Protein AF-A0A3L8BBV9-F1 (afdb_monomer_lite)

Structure (mmCIF, N/CA/C/O backbone):
data_AF-A0A3L8BBV9-F1
#
_entry.id   AF-A0A3L8BBV9-F1
#
loop_
_atom_site.group_PDB
_atom_site.id
_atom_site.type_symbol
_atom_site.label_atom_id
_atom_site.label_alt_id
_atom_site.label_comp_id
_atom_site.label_asym_id
_atom_site.label_entity_id
_atom_site.label_seq_id
_atom_site.pdbx_PDB_ins_code
_atom_site.Cartn_x
_atom_site.Cartn_y
_atom_site.Cartn_z
_atom_site.occupancy
_atom_site.B_iso_or_equiv
_atom_site.auth_seq_id
_atom_site.auth_comp_id
_atom_site.auth_asym_id
_atom_site.auth_atom_id
_atom_site.pdbx_PDB_model_num
ATOM 1 N N . MET A 1 1 ? -39.057 -10.799 50.127 1.00 59.72 1 MET A N 1
ATOM 2 C CA . MET A 1 1 ? -37.628 -10.643 49.755 1.00 59.72 1 MET A CA 1
ATOM 3 C C . MET A 1 1 ? -37.295 -11.182 48.365 1.00 59.72 1 MET A C 1
ATOM 5 O O . MET A 1 1 ? -36.686 -10.436 47.622 1.00 59.72 1 MET A O 1
ATOM 9 N N . LYS A 1 2 ? -37.744 -12.383 47.956 1.00 60.16 2 LYS A N 1
ATOM 10 C CA . LYS A 1 2 ? -37.444 -12.963 46.621 1.00 60.16 2 LYS A CA 1
ATOM 11 C C . LYS A 1 2 ? -37.860 -12.083 45.422 1.00 60.16 2 LYS A C 1
ATOM 13 O O . LYS A 1 2 ? -37.120 -11.978 44.455 1.00 60.16 2 LYS A O 1
ATOM 18 N N . LEU A 1 3 ? -39.000 -11.388 45.528 1.00 67.31 3 LEU A N 1
ATOM 19 C CA . LEU A 1 3 ? -39.498 -10.475 44.486 1.00 67.31 3 LEU A CA 1
ATOM 20 C C . LEU A 1 3 ? -38.602 -9.234 44.295 1.00 67.31 3 LEU A C 1
ATOM 22 O O . LEU A 1 3 ? -38.389 -8.782 43.177 1.00 67.31 3 LEU A O 1
ATOM 26 N N . ILE A 1 4 ? -38.029 -8.724 45.390 1.00 75.69 4 ILE A N 1
ATOM 27 C CA . ILE A 1 4 ? -37.130 -7.559 45.385 1.00 75.69 4 ILE A CA 1
ATOM 28 C C . ILE A 1 4 ? -35.785 -7.949 44.762 1.00 75.69 4 ILE A C 1
ATOM 30 O O . ILE A 1 4 ? -35.231 -7.197 43.969 1.00 75.69 4 ILE A O 1
ATOM 34 N N . THR A 1 5 ? -35.294 -9.159 45.046 1.00 70.25 5 THR A N 1
ATOM 35 C CA . THR A 1 5 ? -34.046 -9.679 44.469 1.00 70.25 5 THR A CA 1
ATOM 36 C C . THR A 1 5 ? -34.129 -9.822 42.946 1.00 70.25 5 THR A C 1
ATOM 38 O O . THR A 1 5 ? -33.168 -9.508 42.253 1.00 70.25 5 THR A O 1
ATOM 41 N N . HIS A 1 6 ? -35.278 -10.244 42.406 1.00 70.88 6 HIS A N 1
ATOM 42 C CA . HIS A 1 6 ? -35.478 -10.343 40.955 1.00 70.88 6 HIS A CA 1
ATOM 43 C C . HIS A 1 6 ? -35.642 -8.975 40.286 1.00 70.88 6 HIS A C 1
ATOM 45 O O . HIS A 1 6 ? -35.138 -8.780 39.185 1.00 70.88 6 HIS A O 1
ATOM 51 N N . MET A 1 7 ? -36.268 -8.010 40.964 1.00 72.06 7 MET A N 1
ATOM 52 C CA . MET A 1 7 ? -36.397 -6.644 40.452 1.00 72.06 7 MET A CA 1
ATOM 53 C C . MET A 1 7 ? -35.038 -5.929 40.379 1.00 72.06 7 MET A C 1
ATOM 55 O O . MET A 1 7 ? -34.753 -5.256 39.394 1.00 72.06 7 MET A O 1
ATOM 59 N N . VAL A 1 8 ? -34.163 -6.146 41.368 1.00 77.31 8 VAL A N 1
ATOM 60 C CA . VAL A 1 8 ? -32.783 -5.624 41.368 1.00 77.31 8 VAL A CA 1
ATOM 61 C C . VAL A 1 8 ? -31.929 -6.283 40.277 1.00 77.31 8 VAL A C 1
ATOM 63 O O . VAL A 1 8 ? -31.160 -5.592 39.615 1.00 77.31 8 VAL A O 1
ATOM 66 N N . LEU A 1 9 ? -32.101 -7.588 40.034 1.00 71.75 9 LEU A N 1
ATOM 67 C CA . LEU A 1 9 ? -31.406 -8.310 38.958 1.00 71.75 9 LEU A CA 1
ATOM 68 C C . LEU A 1 9 ? -31.855 -7.852 37.557 1.00 71.75 9 LEU A C 1
ATOM 70 O O . LEU A 1 9 ? -31.049 -7.769 36.635 1.00 71.75 9 LEU A O 1
ATOM 74 N N . LEU A 1 10 ? -33.142 -7.537 37.390 1.00 71.81 10 LEU A N 1
ATOM 75 C CA . LEU A 1 10 ? -33.669 -7.009 36.132 1.00 71.81 10 LEU A CA 1
ATOM 76 C C . LEU A 1 10 ? -33.160 -5.581 35.883 1.00 71.81 10 LEU A C 1
ATOM 78 O O . LEU A 1 10 ? -32.783 -5.236 34.768 1.00 71.81 10 LEU A O 1
ATOM 82 N N . MET A 1 11 ? -33.088 -4.764 36.934 1.00 69.62 11 MET A N 1
ATOM 83 C CA . MET A 1 11 ? -32.618 -3.384 36.839 1.00 69.62 11 MET A CA 1
ATOM 84 C C . MET A 1 11 ? -31.105 -3.292 36.569 1.00 69.62 11 MET A C 1
ATOM 86 O O . MET A 1 11 ? -30.675 -2.407 35.831 1.00 69.62 11 MET A O 1
ATOM 90 N N . SER A 1 12 ? -30.297 -4.228 37.083 1.00 67.19 12 SER A N 1
ATOM 91 C CA . SER A 1 12 ? -28.867 -4.305 36.751 1.00 67.19 12 SER A CA 1
ATOM 92 C C . SER A 1 12 ? -28.617 -4.780 35.315 1.00 67.19 12 SER A C 1
ATOM 94 O O . SER A 1 12 ? -27.688 -4.297 34.673 1.00 67.19 12 SER A O 1
ATOM 96 N N . ALA A 1 13 ? -29.472 -5.654 34.771 1.00 64.00 13 ALA A N 1
ATOM 97 C CA . ALA A 1 13 ? -29.392 -6.077 33.373 1.00 64.00 13 ALA A CA 1
ATOM 98 C C . ALA A 1 13 ? -29.696 -4.932 32.387 1.00 64.00 13 ALA A C 1
ATOM 100 O O . ALA A 1 13 ? -29.046 -4.841 31.346 1.00 64.00 13 ALA A O 1
ATOM 101 N N . LEU A 1 14 ? -30.621 -4.021 32.724 1.00 63.56 14 LEU A N 1
ATOM 102 C CA . LEU A 1 14 ? -30.897 -2.839 31.894 1.00 63.56 14 LEU A CA 1
ATOM 103 C C . LEU A 1 14 ? -29.740 -1.824 31.886 1.00 63.56 14 LEU A C 1
ATOM 105 O O . LEU A 1 14 ? -29.509 -1.191 30.860 1.00 63.56 14 LEU A O 1
ATOM 109 N N . PHE A 1 15 ? -28.980 -1.702 32.979 1.00 58.41 15 PHE A N 1
ATOM 110 C CA . PHE A 1 15 ? -27.832 -0.786 33.054 1.00 58.41 15 PHE A CA 1
ATOM 111 C C . PHE A 1 15 ? -26.639 -1.222 32.188 1.00 58.41 15 PHE A C 1
ATOM 113 O O . PHE A 1 15 ? -25.877 -0.377 31.723 1.00 58.41 15 PHE A O 1
ATOM 120 N N . ILE A 1 16 ? -26.480 -2.527 31.938 1.00 58.44 16 ILE A N 1
ATOM 121 C CA . ILE A 1 16 ? -25.412 -3.054 31.071 1.00 58.44 16 ILE A CA 1
ATOM 122 C C . ILE A 1 16 ? -25.699 -2.727 29.595 1.00 58.44 16 ILE A C 1
ATOM 124 O O . ILE A 1 16 ? -24.769 -2.463 28.836 1.00 58.44 16 ILE A O 1
ATOM 128 N N . VAL A 1 17 ? -26.976 -2.678 29.192 1.00 53.38 17 VAL A N 1
ATOM 129 C CA . VAL A 1 17 ? -27.384 -2.382 27.804 1.00 53.38 17 VAL A CA 1
ATOM 130 C C . VAL A 1 17 ? -27.163 -0.909 27.437 1.00 53.38 17 VAL A C 1
ATOM 132 O O . VAL A 1 17 ? -26.860 -0.613 26.286 1.00 53.38 17 VAL A O 1
ATOM 135 N N . THR A 1 18 ? -27.249 0.017 28.396 1.00 55.34 18 THR A N 1
ATOM 136 C CA . THR A 1 18 ? -27.026 1.456 28.150 1.00 55.34 18 THR A CA 1
ATOM 137 C C . THR A 1 18 ? -25.560 1.886 28.253 1.00 55.34 18 THR A C 1
ATOM 139 O O . THR A 1 18 ? -25.250 3.038 27.977 1.00 55.34 18 THR A O 1
ATOM 142 N N . ALA A 1 19 ? -24.654 0.993 28.665 1.00 46.31 19 ALA A N 1
ATOM 143 C CA . ALA A 1 19 ? -23.240 1.307 28.890 1.00 46.31 19 ALA A CA 1
ATOM 144 C C . ALA A 1 19 ? -22.334 1.042 27.671 1.00 46.31 19 ALA A C 1
ATOM 146 O O . ALA A 1 19 ? -21.116 1.197 27.771 1.00 46.31 19 ALA A O 1
ATOM 147 N N . GLN A 1 20 ? -22.893 0.641 26.524 1.00 49.66 20 GLN A N 1
ATOM 148 C CA . GLN A 1 20 ? -22.132 0.532 25.282 1.00 49.66 20 GLN A CA 1
ATOM 149 C C . GLN A 1 20 ? -22.360 1.745 24.376 1.00 49.66 20 GLN A C 1
ATOM 151 O O . GLN A 1 20 ? -23.473 2.008 23.933 1.00 49.66 20 GLN A O 1
ATOM 156 N N . ALA A 1 21 ? -21.236 2.388 24.056 1.00 49.38 21 ALA A N 1
ATOM 157 C CA . ALA A 1 21 ? -21.012 3.305 22.944 1.00 49.38 21 ALA A CA 1
ATOM 158 C C . ALA A 1 21 ? -21.534 4.742 23.099 1.00 49.38 21 ALA A C 1
ATOM 160 O O . ALA A 1 21 ? -22.334 5.228 22.307 1.00 49.38 21 ALA A O 1
ATOM 161 N N . GLU A 1 22 ? -20.927 5.474 24.030 1.00 46.19 22 GLU A N 1
ATOM 162 C CA . GLU A 1 22 ? -20.643 6.893 23.807 1.00 46.19 22 GLU A CA 1
ATOM 163 C C . GLU A 1 22 ? -19.156 7.014 23.427 1.00 46.19 22 GLU A C 1
ATOM 165 O O . GLU A 1 22 ? -18.299 7.395 24.222 1.00 46.19 22 GLU A O 1
ATOM 170 N N . GLU A 1 23 ? -18.820 6.577 22.207 1.00 49.62 23 GLU A N 1
ATOM 171 C CA . GLU A 1 23 ? -17.522 6.889 21.605 1.00 49.62 23 GLU A CA 1
ATOM 172 C C . GLU A 1 23 ? -17.599 8.348 21.162 1.00 49.62 23 GLU A C 1
ATOM 174 O O . GLU A 1 23 ? -18.195 8.691 20.138 1.00 49.62 23 GLU A O 1
ATOM 179 N N . THR A 1 24 ? -17.076 9.229 22.011 1.00 43.06 24 THR A N 1
ATOM 180 C CA . THR A 1 24 ? -16.967 10.659 21.755 1.00 43.06 24 THR A CA 1
ATOM 181 C C . THR A 1 24 ? -16.101 10.869 20.518 1.00 43.06 24 THR A C 1
ATOM 183 O O . THR A 1 24 ? -14.874 10.916 20.567 1.00 43.06 24 THR A O 1
ATOM 186 N N . ALA A 1 25 ? -16.766 10.97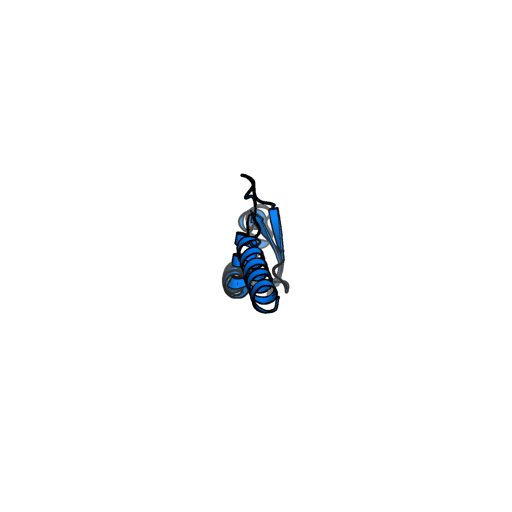2 19.369 1.00 48.69 25 ALA A N 1
ATOM 187 C CA . ALA A 1 25 ? -16.152 11.322 18.105 1.00 48.69 25 ALA A CA 1
ATOM 188 C C . ALA A 1 25 ? -15.581 12.743 18.213 1.00 48.69 25 ALA A C 1
ATOM 190 O O . ALA A 1 25 ? -16.273 13.740 18.004 1.00 48.69 25 ALA A O 1
ATOM 191 N N . SER A 1 26 ? -14.300 12.829 18.568 1.00 51.00 26 SER A N 1
ATOM 192 C CA . SER A 1 26 ? -13.515 14.048 18.418 1.00 51.00 26 SER A CA 1
ATOM 193 C C . SER A 1 26 ? -13.571 14.494 16.945 1.00 51.00 26 SER A C 1
ATOM 195 O O . SER A 1 26 ? -13.472 13.639 16.057 1.00 51.00 26 SER A O 1
ATOM 197 N N . PRO A 1 27 ? -13.685 15.804 16.639 1.00 50.00 27 PRO A N 1
ATOM 198 C CA . PRO A 1 27 ? -13.789 16.317 15.264 1.00 50.00 27 PRO A CA 1
ATOM 199 C C . PRO A 1 27 ? -12.592 15.981 14.354 1.00 50.00 27 PRO A C 1
ATOM 201 O O . PRO A 1 27 ? -12.624 16.246 13.154 1.00 50.00 27 PRO A O 1
ATOM 204 N N . GLY A 1 28 ? -11.537 15.380 14.904 1.00 56.91 28 GLY A N 1
ATOM 205 C CA . GLY A 1 28 ? -10.504 14.680 14.158 1.00 56.91 28 GLY A CA 1
ATOM 206 C C . GLY A 1 28 ? -10.258 13.324 14.800 1.00 56.91 28 GLY A C 1
ATOM 207 O O . GLY A 1 28 ? -9.349 13.209 15.612 1.00 56.91 28 GLY A O 1
ATOM 208 N N . GLY A 1 29 ? -11.084 12.326 14.475 1.00 67.81 29 GLY A N 1
ATOM 209 C CA . GLY A 1 29 ? -10.910 10.962 14.981 1.00 67.81 29 GLY A CA 1
ATOM 210 C C . GLY A 1 29 ? -9.476 10.460 14.792 1.00 67.81 29 GLY A C 1
ATOM 211 O O . GLY A 1 29 ? -8.822 10.809 13.802 1.00 67.81 29 GLY A O 1
ATOM 212 N N . ASP A 1 30 ? -9.003 9.657 15.747 1.00 82.75 30 ASP A N 1
ATOM 213 C CA . ASP A 1 30 ? -7.617 9.195 15.811 1.00 82.75 30 ASP A CA 1
ATOM 214 C C . ASP A 1 30 ? -7.135 8.629 14.470 1.00 82.75 30 ASP A C 1
ATOM 216 O O . ASP A 1 30 ? -7.850 7.909 13.767 1.00 82.75 30 ASP A O 1
ATOM 220 N N . VAL A 1 31 ? -5.908 8.984 14.084 1.00 91.06 31 VAL A N 1
ATOM 221 C CA . VAL A 1 31 ? -5.285 8.433 12.879 1.00 91.06 31 VAL A CA 1
ATOM 222 C C . VAL A 1 31 ? -4.865 6.998 13.168 1.00 91.06 31 VAL A C 1
ATOM 224 O O . VAL A 1 31 ? -4.006 6.760 14.015 1.00 91.06 31 VAL A O 1
ATOM 227 N N . VAL A 1 32 ? -5.419 6.054 12.413 1.00 93.00 32 VAL A N 1
ATOM 228 C CA . VAL A 1 32 ? -5.098 4.629 12.516 1.00 93.00 32 VAL A CA 1
ATOM 229 C C . VAL A 1 32 ? -4.313 4.201 11.281 1.00 93.00 32 VAL A C 1
ATOM 231 O O . VAL A 1 32 ? -4.624 4.596 10.157 1.00 93.00 32 VAL A O 1
ATOM 234 N N . TYR A 1 33 ? -3.284 3.382 11.483 1.00 93.81 33 TYR A N 1
ATOM 235 C CA . TYR A 1 33 ? -2.496 2.787 10.409 1.00 93.81 33 TYR A CA 1
ATOM 236 C C . TYR A 1 33 ? -2.851 1.306 10.289 1.00 93.81 33 TYR A C 1
ATOM 238 O O . TYR A 1 33 ? -2.608 0.531 11.211 1.00 93.81 33 TYR A O 1
ATOM 246 N N . VAL A 1 34 ? -3.431 0.911 9.156 1.00 95.06 34 VAL A N 1
ATOM 247 C CA . VAL A 1 34 ? -3.833 -0.472 8.878 1.00 95.06 34 VAL A CA 1
ATOM 248 C C . VAL A 1 34 ? -2.852 -1.091 7.894 1.00 95.06 34 VAL A C 1
ATOM 250 O O . VAL A 1 34 ? -2.787 -0.705 6.727 1.00 95.06 34 VAL A O 1
ATOM 253 N N . GLU A 1 35 ? -2.081 -2.066 8.357 1.00 95.75 35 GLU A N 1
ATOM 254 C CA . GLU A 1 35 ? -1.096 -2.752 7.527 1.00 95.75 35 GLU A CA 1
ATOM 255 C C . GLU A 1 35 ? -1.757 -3.795 6.611 1.00 95.75 35 GLU A C 1
ATOM 257 O O . GLU A 1 35 ? -2.567 -4.624 7.045 1.00 95.75 35 GLU A O 1
ATOM 262 N N . LEU A 1 36 ? -1.383 -3.786 5.329 1.00 96.00 36 LEU A N 1
ATOM 263 C CA . LEU A 1 36 ? -1.854 -4.750 4.339 1.00 96.00 36 LEU A CA 1
ATOM 264 C C . LEU A 1 36 ? -0.836 -5.875 4.166 1.00 96.00 36 LEU A C 1
ATOM 266 O O . LEU A 1 36 ? -0.122 -5.950 3.167 1.00 96.00 36 LEU A O 1
ATOM 270 N N . LYS A 1 37 ? -0.819 -6.802 5.122 1.00 93.38 37 LYS A N 1
ATOM 271 C CA . LYS A 1 37 ? -0.028 -8.033 5.020 1.00 93.38 37 LYS A CA 1
ATOM 272 C C . LYS A 1 37 ? -0.734 -9.111 4.175 1.00 93.38 37 LYS A C 1
ATOM 274 O O . LYS A 1 37 ? -1.966 -9.178 4.180 1.00 93.38 37 LYS A O 1
ATOM 279 N N . PRO A 1 38 ? 0.023 -9.984 3.483 1.00 94.38 38 PRO A N 1
ATOM 280 C CA . PRO A 1 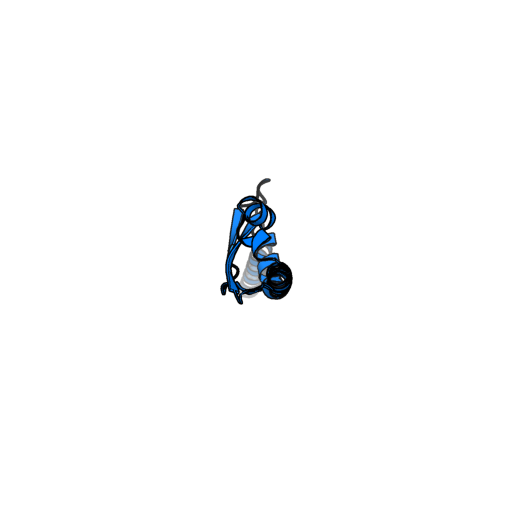38 ? 1.475 -9.915 3.267 1.00 94.38 38 PRO A CA 1
ATOM 281 C C . PRO A 1 38 ? 1.854 -8.857 2.212 1.00 94.38 38 PRO A C 1
ATOM 283 O O . PRO A 1 38 ? 0.978 -8.314 1.535 1.00 94.38 38 PRO A O 1
ATOM 286 N N . ALA A 1 39 ? 3.157 -8.609 2.042 1.00 95.25 39 ALA A N 1
ATOM 287 C CA . ALA A 1 39 ? 3.694 -7.759 0.978 1.00 95.25 39 ALA A CA 1
ATOM 288 C C . ALA A 1 39 ? 3.109 -8.118 -0.399 1.00 95.25 39 ALA A C 1
ATOM 290 O O . ALA A 1 39 ? 2.857 -9.289 -0.702 1.00 95.25 39 ALA A O 1
ATOM 291 N N . PHE A 1 40 ? 2.919 -7.116 -1.250 1.00 93.44 40 PHE A N 1
ATOM 292 C CA . PHE A 1 40 ? 2.488 -7.308 -2.630 1.00 93.44 40 PHE A CA 1
ATOM 293 C C . PHE A 1 40 ? 3.698 -7.663 -3.482 1.00 93.44 40 PHE A C 1
ATOM 295 O O . PHE A 1 40 ? 4.682 -6.929 -3.481 1.00 93.44 40 PHE A O 1
ATOM 302 N N . VAL A 1 41 ? 3.621 -8.776 -4.210 1.00 92.31 41 VAL A N 1
ATOM 303 C CA . VAL A 1 41 ? 4.646 -9.190 -5.171 1.00 92.31 41 VAL A CA 1
ATOM 304 C C . VAL A 1 41 ? 3.976 -9.362 -6.526 1.00 92.31 41 VAL A C 1
ATOM 306 O O . VAL A 1 41 ? 3.087 -10.199 -6.668 1.00 92.31 41 VAL A O 1
ATOM 309 N N . THR A 1 42 ? 4.370 -8.552 -7.506 1.00 88.19 42 THR A N 1
ATOM 310 C CA . THR A 1 42 ? 3.814 -8.587 -8.870 1.00 88.19 42 THR A CA 1
ATOM 311 C C . THR A 1 42 ? 4.938 -8.528 -9.896 1.00 88.19 42 THR A C 1
ATOM 313 O O . THR A 1 42 ? 6.006 -7.986 -9.615 1.00 88.19 42 THR A O 1
ATOM 316 N N . ASN A 1 43 ? 4.723 -9.103 -11.077 1.00 84.81 43 ASN A N 1
ATOM 317 C CA . ASN A 1 43 ? 5.639 -8.940 -12.205 1.00 84.81 43 ASN A CA 1
ATOM 318 C C . ASN A 1 43 ? 5.154 -7.770 -13.061 1.00 84.81 43 ASN A C 1
ATOM 320 O O . ASN A 1 43 ? 3.947 -7.621 -13.247 1.00 84.81 43 ASN A O 1
ATOM 324 N N . TYR A 1 44 ? 6.075 -6.969 -13.592 1.00 75.25 44 TYR A N 1
ATOM 325 C CA . TYR A 1 44 ? 5.745 -5.918 -14.556 1.00 75.25 44 TYR A CA 1
ATOM 326 C C . TYR A 1 44 ? 6.264 -6.287 -15.948 1.00 75.25 44 TYR A C 1
ATOM 328 O O . TYR A 1 44 ? 7.285 -6.964 -16.101 1.00 75.25 44 TYR A O 1
ATOM 336 N N . GLN A 1 45 ? 5.561 -5.824 -16.980 1.00 68.62 45 GLN A N 1
ATOM 337 C CA . GLN A 1 45 ? 5.914 -6.106 -18.368 1.00 68.62 45 GLN A CA 1
ATOM 338 C C . GLN A 1 45 ? 7.022 -5.153 -18.831 1.00 68.62 45 GLN A C 1
ATOM 340 O O . GLN A 1 45 ? 6.806 -3.952 -18.973 1.00 68.62 45 GLN A O 1
ATOM 345 N N . ALA A 1 46 ? 8.217 -5.686 -19.081 1.00 70.62 46 ALA A N 1
ATOM 346 C CA . ALA A 1 46 ? 9.353 -4.936 -19.614 1.00 70.62 46 ALA A CA 1
ATOM 347 C C . ALA A 1 46 ? 10.220 -5.820 -20.526 1.00 70.62 46 ALA A C 1
ATOM 349 O O . ALA A 1 46 ? 10.068 -7.041 -20.560 1.00 70.62 46 ALA A O 1
ATOM 350 N N . ARG A 1 47 ? 11.175 -5.208 -21.247 1.00 74.12 47 ARG A N 1
ATOM 351 C CA . ARG A 1 47 ? 12.148 -5.941 -22.090 1.00 74.12 47 ARG A CA 1
ATOM 352 C C . ARG A 1 47 ? 12.977 -6.963 -21.301 1.00 74.12 47 ARG A C 1
ATOM 354 O O . ARG A 1 47 ? 13.448 -7.938 -21.875 1.00 74.12 47 ARG A O 1
ATOM 361 N N . LYS A 1 48 ? 13.155 -6.737 -19.996 1.00 77.69 48 LYS A N 1
ATOM 362 C CA . LYS A 1 48 ? 13.764 -7.669 -19.044 1.00 77.69 48 LYS A CA 1
ATOM 363 C C . LYS A 1 48 ? 12.741 -7.983 -17.958 1.00 77.69 48 LYS A C 1
ATOM 365 O O . LYS A 1 48 ? 12.167 -7.058 -17.392 1.00 77.69 48 LYS A O 1
ATOM 370 N N . MET A 1 49 ? 12.546 -9.267 -17.662 1.00 72.81 49 MET A N 1
ATOM 371 C CA . MET A 1 49 ? 11.641 -9.709 -16.601 1.00 72.81 49 MET A CA 1
ATOM 372 C C . MET A 1 49 ? 12.075 -9.113 -15.257 1.00 72.81 49 MET A C 1
ATOM 374 O O . MET A 1 49 ? 13.237 -9.244 -14.861 1.00 72.81 49 MET A O 1
ATOM 378 N N . GLY A 1 50 ? 11.147 -8.452 -14.575 1.00 81.44 50 GLY A N 1
ATOM 379 C CA . GLY A 1 50 ? 11.364 -7.846 -13.271 1.00 81.44 50 GLY A CA 1
ATOM 380 C C . GLY A 1 50 ? 10.100 -7.914 -12.424 1.00 81.44 50 GLY A C 1
ATOM 381 O O . GLY A 1 50 ? 8.998 -8.108 -12.939 1.00 81.44 50 GLY A O 1
ATOM 382 N N . TYR A 1 51 ? 10.275 -7.780 -11.112 1.00 86.12 51 TYR A N 1
ATOM 383 C CA . TYR A 1 51 ? 9.187 -7.841 -10.144 1.00 86.12 51 TYR A CA 1
ATOM 384 C C . TYR A 1 51 ? 9.191 -6.612 -9.235 1.00 86.12 51 TYR A C 1
ATOM 386 O O . TYR A 1 51 ? 10.240 -6.035 -8.938 1.00 86.12 51 TYR A O 1
ATOM 394 N N . LEU A 1 52 ? 8.001 -6.220 -8.794 1.00 87.06 52 LEU A N 1
ATOM 395 C CA . LEU A 1 52 ? 7.765 -5.234 -7.751 1.00 87.06 52 LEU A CA 1
ATOM 396 C C . LEU A 1 52 ? 7.462 -5.973 -6.450 1.00 87.06 52 LEU A C 1
ATOM 398 O O . LEU A 1 52 ? 6.608 -6.860 -6.427 1.00 87.06 52 LEU A O 1
ATOM 402 N N . LYS A 1 53 ? 8.126 -5.568 -5.366 1.00 91.38 53 LYS A N 1
ATOM 403 C CA . LYS A 1 53 ? 7.745 -5.918 -3.997 1.00 91.38 53 LYS A CA 1
ATOM 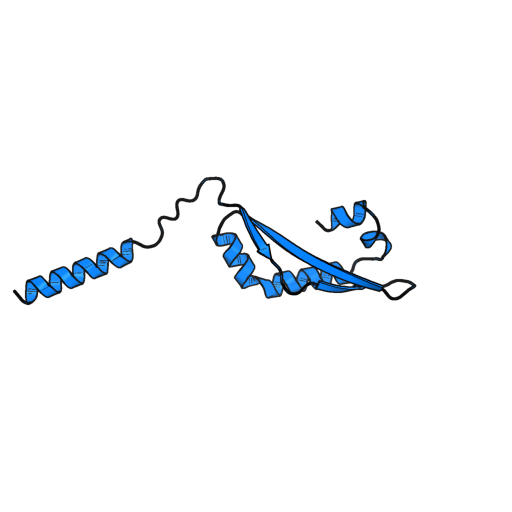404 C C . LYS A 1 53 ? 7.386 -4.639 -3.247 1.00 91.38 53 LYS A C 1
ATOM 406 O O . LYS A 1 53 ? 8.230 -3.752 -3.153 1.00 91.38 53 LYS A O 1
ATOM 411 N N . ALA A 1 54 ? 6.167 -4.559 -2.720 1.00 91.12 54 ALA A N 1
ATOM 412 C CA . ALA A 1 54 ? 5.674 -3.389 -1.999 1.00 91.12 54 ALA A CA 1
ATOM 413 C C . ALA A 1 54 ? 5.020 -3.782 -0.669 1.00 91.12 54 ALA A C 1
ATOM 415 O O . ALA A 1 54 ? 4.120 -4.625 -0.631 1.00 91.12 54 ALA A O 1
ATOM 416 N N . ASP A 1 55 ? 5.456 -3.136 0.410 1.00 95.25 55 ASP A N 1
ATOM 417 C CA . ASP A 1 55 ? 4.769 -3.139 1.699 1.00 95.25 55 ASP A CA 1
ATOM 418 C C . ASP A 1 55 ? 3.848 -1.916 1.756 1.00 95.25 55 ASP A C 1
ATOM 420 O O . ASP A 1 55 ? 4.279 -0.797 1.480 1.00 95.25 55 ASP A O 1
ATOM 424 N N . VAL A 1 56 ? 2.566 -2.130 2.065 1.00 95.00 56 VAL A N 1
ATOM 425 C CA . VAL A 1 56 ? 1.541 -1.077 2.021 1.00 95.00 56 VAL A CA 1
ATOM 426 C C . VAL A 1 56 ? 0.861 -0.958 3.378 1.00 95.00 56 VAL A C 1
ATOM 428 O O . VAL A 1 56 ? 0.360 -1.942 3.925 1.00 95.00 56 VAL A O 1
ATOM 431 N N . THR A 1 57 ? 0.783 0.274 3.876 1.00 96.06 57 THR A N 1
ATOM 432 C CA . THR A 1 57 ? 0.064 0.629 5.102 1.00 96.06 57 THR A CA 1
ATOM 433 C C . THR A 1 57 ? -0.912 1.751 4.794 1.00 96.06 57 THR A C 1
ATOM 435 O O . THR A 1 57 ? -0.523 2.801 4.288 1.00 96.06 57 THR A O 1
ATOM 438 N N . LEU A 1 58 ? -2.185 1.539 5.116 1.00 94.69 58 LEU A N 1
ATOM 439 C CA . LEU A 1 58 ? -3.240 2.519 4.902 1.00 94.69 58 LEU A CA 1
ATOM 440 C C . LEU A 1 58 ? -3.354 3.433 6.116 1.00 94.69 58 LEU A C 1
ATOM 442 O O . LEU A 1 58 ? -3.586 2.967 7.229 1.00 94.69 58 LEU A O 1
ATOM 446 N N . LYS A 1 59 ? -3.232 4.740 5.896 1.00 94.00 59 LYS A N 1
ATOM 447 C CA . LYS A 1 59 ? -3.541 5.760 6.899 1.00 94.00 59 LYS A CA 1
ATOM 448 C C . LYS A 1 59 ? -5.026 6.103 6.810 1.00 94.00 59 LYS A C 1
ATOM 450 O O . LYS A 1 59 ? -5.469 6.638 5.796 1.00 94.00 59 LYS A O 1
ATOM 455 N N . VAL A 1 60 ? -5.783 5.839 7.868 1.00 94.00 60 VAL A N 1
ATOM 456 C CA . VAL A 1 60 ? -7.221 6.130 7.942 1.00 94.00 60 VAL A CA 1
ATOM 457 C C . VAL A 1 60 ? -7.541 7.017 9.139 1.00 94.00 60 VAL A C 1
ATOM 459 O O . VAL A 1 60 ? -6.751 7.125 10.074 1.00 94.00 60 VAL A O 1
ATOM 462 N N . LYS A 1 61 ? -8.694 7.686 9.099 1.00 92.19 61 LYS A N 1
ATOM 463 C CA . LYS A 1 61 ? -9.190 8.518 10.201 1.00 92.19 61 LYS A CA 1
ATOM 464 C C . LYS A 1 61 ? -10.329 7.796 10.924 1.00 92.19 61 LYS A C 1
ATOM 466 O O . LYS A 1 61 ? -11.324 7.450 10.283 1.00 92.19 61 LYS A O 1
ATOM 471 N N . GLY A 1 62 ? -10.188 7.622 12.235 1.00 88.06 62 GLY A N 1
ATOM 472 C CA . GLY A 1 62 ? -11.180 7.018 13.125 1.00 88.06 62 GLY A CA 1
ATOM 473 C C . GLY A 1 62 ? -11.234 5.485 13.082 1.00 88.06 62 GLY A C 1
ATOM 474 O O . GLY A 1 62 ? -10.946 4.856 12.058 1.00 88.06 62 GLY A O 1
ATOM 475 N N . GLY A 1 63 ? -11.659 4.888 14.203 1.00 87.88 63 GLY A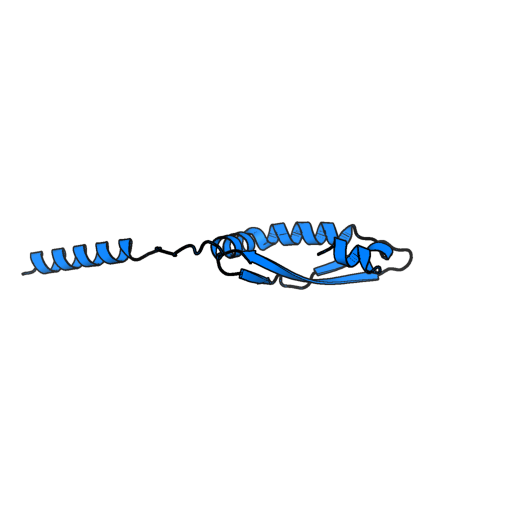 N 1
ATOM 476 C CA . GLY A 1 63 ? -11.777 3.435 14.378 1.00 87.88 63 GLY A CA 1
ATOM 477 C C . GLY A 1 63 ? -12.768 2.781 13.412 1.00 87.88 63 GLY A C 1
ATOM 478 O O . GLY A 1 63 ? -12.439 1.785 12.775 1.00 87.88 63 GLY A O 1
ATOM 479 N N . GLN A 1 64 ? -13.928 3.403 13.186 1.00 90.25 64 GLN A N 1
ATOM 480 C CA . GLN A 1 64 ? -14.951 2.885 12.263 1.00 90.25 64 GLN A CA 1
ATOM 481 C C . GLN A 1 64 ? -14.427 2.699 10.827 1.00 90.25 64 GLN A C 1
ATOM 483 O O . GLN A 1 64 ? -14.740 1.708 10.162 1.00 90.25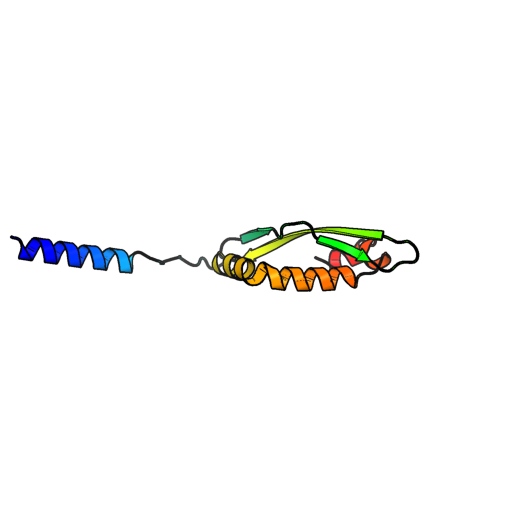 64 GLN A O 1
ATOM 488 N N . THR A 1 65 ? -13.590 3.625 10.343 1.00 92.50 65 THR A N 1
ATOM 489 C CA . THR A 1 65 ? -12.952 3.503 9.023 1.00 92.50 65 THR A CA 1
ATOM 490 C C . THR A 1 65 ? -11.931 2.371 9.013 1.00 92.50 65 THR A C 1
ATOM 492 O O . THR A 1 65 ? -11.870 1.614 8.045 1.00 92.50 65 THR A O 1
ATOM 495 N N . ALA A 1 66 ? -11.145 2.224 10.084 1.00 92.56 66 ALA A N 1
ATOM 496 C CA . ALA A 1 66 ? -10.181 1.135 10.213 1.00 92.56 66 ALA A CA 1
ATOM 497 C C . ALA A 1 66 ? -10.869 -0.237 10.186 1.00 92.56 66 ALA A C 1
ATOM 499 O O . ALA A 1 66 ? -10.430 -1.123 9.454 1.00 92.56 66 ALA A O 1
ATOM 500 N N . GLU A 1 67 ? -11.993 -0.390 10.888 1.00 93.75 67 GLU A N 1
ATOM 501 C CA . GLU A 1 67 ? -12.803 -1.609 10.845 1.00 93.75 67 GLU A CA 1
ATOM 502 C C . GLU A 1 67 ? -13.394 -1.868 9.457 1.00 93.75 67 GLU A C 1
ATOM 504 O O . GLU A 1 67 ? -13.392 -3.000 8.974 1.00 93.75 67 GLU A O 1
ATOM 509 N N . ALA A 1 68 ? -13.892 -0.829 8.779 1.00 95.50 68 ALA A N 1
ATOM 510 C CA . ALA A 1 68 ? -14.409 -0.968 7.421 1.00 95.50 68 ALA A CA 1
ATOM 511 C C . ALA A 1 68 ? -13.318 -1.422 6.441 1.00 95.50 68 ALA A C 1
ATOM 513 O O . ALA A 1 68 ? -13.576 -2.290 5.601 1.00 95.50 68 ALA A O 1
ATOM 514 N N . VAL A 1 69 ? -12.106 -0.875 6.568 1.00 95.62 69 VAL A N 1
ATOM 515 C CA . VAL A 1 69 ? -10.931 -1.299 5.796 1.00 95.62 69 VAL A CA 1
ATOM 516 C C . VAL A 1 69 ? -10.555 -2.740 6.117 1.00 95.62 69 VAL A C 1
ATOM 518 O O . VAL A 1 69 ? -10.252 -3.496 5.196 1.00 95.62 69 VAL A O 1
ATOM 521 N N . ASP A 1 70 ? -10.606 -3.147 7.385 1.00 94.06 70 ASP A N 1
ATOM 522 C CA . ASP A 1 70 ? -10.303 -4.522 7.777 1.00 94.06 70 ASP A CA 1
ATOM 523 C C . ASP A 1 70 ? -11.293 -5.522 7.161 1.00 94.06 70 ASP A C 1
ATOM 525 O O . ASP A 1 70 ? -10.874 -6.484 6.513 1.00 94.06 70 ASP A O 1
ATOM 529 N N . ARG A 1 71 ? -12.600 -5.225 7.225 1.00 96.94 71 ARG A N 1
ATOM 530 C CA . ARG A 1 71 ? -13.655 -6.045 6.601 1.00 96.94 71 ARG A CA 1
ATOM 531 C C . ARG A 1 71 ? -13.489 -6.188 5.086 1.00 96.94 71 ARG A C 1
ATOM 533 O O . ARG A 1 71 ? -13.733 -7.260 4.540 1.00 96.94 71 ARG A O 1
ATOM 540 N N . HIS A 1 72 ? -13.072 -5.123 4.400 1.00 97.25 72 HIS A N 1
ATOM 541 C CA . HIS A 1 72 ? -12.934 -5.101 2.935 1.00 97.25 72 HIS A CA 1
ATOM 542 C C . HIS A 1 72 ? -11.497 -5.310 2.450 1.00 97.25 72 HIS A C 1
ATOM 544 O O . HIS A 1 72 ? -11.209 -5.142 1.260 1.00 97.25 72 HIS A O 1
ATOM 550 N N . LYS A 1 73 ? -10.592 -5.722 3.344 1.00 95.44 73 LYS A N 1
ATOM 551 C CA . LYS A 1 73 ? -9.177 -5.938 3.038 1.00 95.44 73 LYS A CA 1
ATOM 552 C C . LYS A 1 73 ? -8.955 -6.802 1.787 1.00 95.44 73 LYS A C 1
ATOM 554 O O . LYS A 1 73 ? -8.108 -6.416 0.981 1.00 95.44 73 LYS A O 1
ATOM 559 N N . PRO A 1 74 ? -9.711 -7.892 1.526 1.00 96.25 74 PRO A N 1
ATOM 560 C CA . PRO A 1 74 ? -9.541 -8.677 0.300 1.00 96.25 74 PRO A CA 1
ATOM 561 C C . PRO A 1 74 ? -9.782 -7.878 -0.989 1.00 96.25 74 PRO A C 1
ATOM 563 O O . PRO A 1 74 ? -8.978 -7.959 -1.917 1.00 96.25 74 PRO A O 1
ATOM 566 N N . ALA A 1 75 ? -10.843 -7.067 -1.037 1.00 97.50 75 ALA A N 1
ATOM 567 C CA . ALA A 1 75 ? -11.178 -6.258 -2.210 1.00 97.50 75 ALA A CA 1
ATOM 568 C C . ALA A 1 75 ? -10.144 -5.147 -2.443 1.00 97.50 75 ALA A C 1
ATOM 570 O O . ALA A 1 75 ? -9.680 -4.946 -3.564 1.00 97.50 75 ALA A O 1
ATOM 571 N N . ILE A 1 76 ? -9.714 -4.480 -1.367 1.00 96.69 76 ILE A N 1
ATOM 572 C CA . ILE A 1 76 ? -8.659 -3.459 -1.426 1.00 96.69 76 ILE A CA 1
ATOM 573 C C . ILE A 1 76 ? -7.362 -4.065 -1.972 1.00 96.69 76 ILE A C 1
ATOM 575 O O . ILE A 1 76 ? -6.744 -3.512 -2.882 1.00 96.69 76 ILE A O 1
ATOM 579 N N . ARG A 1 77 ? -6.966 -5.238 -1.461 1.00 95.25 77 ARG A N 1
ATOM 580 C CA . ARG A 1 77 ? -5.784 -5.952 -1.955 1.00 95.25 77 ARG A CA 1
ATOM 581 C C . ARG A 1 77 ? -5.918 -6.329 -3.427 1.00 95.25 77 ARG A C 1
ATOM 583 O O . ARG A 1 77 ? -4.952 -6.165 -4.162 1.00 95.25 77 ARG A O 1
ATOM 590 N N . HIS A 1 78 ? -7.082 -6.814 -3.860 1.00 95.38 78 HIS A N 1
ATOM 591 C CA . HIS A 1 78 ? -7.318 -7.146 -5.265 1.00 95.38 78 HIS A CA 1
ATOM 592 C C . HIS A 1 78 ? -7.078 -5.934 -6.177 1.00 95.38 78 HIS A C 1
ATOM 594 O O . HIS A 1 78 ? -6.317 -6.034 -7.138 1.00 95.38 78 HIS A O 1
ATOM 600 N N . HIS A 1 79 ? -7.637 -4.770 -5.835 1.00 94.88 79 HIS A N 1
ATOM 601 C CA . HIS A 1 79 ? -7.425 -3.551 -6.618 1.00 94.88 79 HIS A CA 1
ATOM 602 C C . HIS A 1 79 ? -5.961 -3.102 -6.638 1.00 94.88 79 HIS A C 1
ATOM 604 O O . HIS A 1 79 ? -5.460 -2.730 -7.697 1.00 94.88 79 HIS A O 1
ATOM 610 N N . LEU A 1 80 ? -5.248 -3.194 -5.512 1.00 93.81 80 LEU A N 1
ATOM 611 C CA . LEU A 1 80 ? -3.816 -2.878 -5.464 1.00 93.81 80 LEU A CA 1
ATOM 612 C C . LEU A 1 80 ? -2.976 -3.839 -6.315 1.00 93.81 80 LEU A C 1
ATOM 614 O O . LEU A 1 80 ? -2.051 -3.400 -6.989 1.00 93.81 80 LEU A O 1
ATOM 618 N N . VAL A 1 81 ? -3.309 -5.134 -6.349 1.00 91.81 81 VAL A N 1
ATOM 619 C CA . VAL A 1 81 ? -2.641 -6.097 -7.244 1.00 91.81 81 VAL A CA 1
ATOM 620 C C . VAL A 1 81 ? -2.834 -5.705 -8.707 1.00 91.81 81 VAL A C 1
ATOM 622 O O . VAL A 1 81 ? -1.863 -5.712 -9.464 1.00 91.81 81 VAL A O 1
ATOM 625 N N . MET A 1 82 ? -4.054 -5.334 -9.102 1.00 90.94 82 MET A N 1
ATOM 626 C CA . MET A 1 82 ? -4.335 -4.889 -10.470 1.00 90.94 82 MET A CA 1
ATOM 627 C C . MET A 1 82 ? -3.588 -3.596 -10.810 1.00 90.94 82 MET A C 1
ATOM 629 O O . MET A 1 82 ? -2.955 -3.528 -11.862 1.00 90.94 82 MET A O 1
ATOM 633 N N . LEU A 1 83 ? -3.592 -2.618 -9.897 1.00 89.94 83 LEU A N 1
ATOM 634 C CA . LEU A 1 83 ? -2.856 -1.361 -10.041 1.00 89.94 83 LEU A CA 1
ATOM 635 C C . LEU A 1 83 ? -1.356 -1.603 -10.225 1.00 89.94 83 LEU A C 1
ATOM 637 O O . LEU A 1 83 ? -0.752 -1.033 -11.126 1.00 89.94 83 LEU A O 1
ATOM 641 N N . PHE A 1 84 ? -0.749 -2.442 -9.385 1.00 89.00 84 PHE A N 1
ATOM 642 C CA . PHE A 1 84 ? 0.681 -2.738 -9.454 1.00 89.00 84 PHE A CA 1
ATOM 643 C C . PHE A 1 84 ? 1.059 -3.537 -10.702 1.00 89.00 84 PHE A C 1
ATOM 645 O O . PHE A 1 84 ? 2.102 -3.278 -11.297 1.00 89.00 84 PHE A O 1
ATOM 652 N N . SER A 1 85 ? 0.193 -4.452 -11.141 1.00 85.75 85 SER A N 1
ATOM 653 C CA . SER A 1 85 ? 0.431 -5.262 -12.343 1.00 85.75 85 SER A CA 1
ATOM 654 C C . SER A 1 85 ? 0.360 -4.444 -13.639 1.00 85.75 85 SER A C 1
ATOM 656 O O . SER A 1 85 ? 0.922 -4.861 -14.649 1.00 85.75 85 SER A O 1
ATOM 658 N N . SER A 1 86 ? -0.314 -3.287 -13.633 1.00 84.81 86 SER A N 1
ATOM 659 C CA . SER A 1 86 ? -0.409 -2.404 -14.801 1.00 84.81 86 SER A CA 1
ATOM 660 C C . SER A 1 86 ? 0.733 -1.389 -14.914 1.00 84.81 86 SER A C 1
ATOM 662 O O . SER A 1 86 ? 0.763 -0.632 -15.884 1.00 84.81 86 SER A O 1
ATOM 664 N N . GLN A 1 87 ? 1.641 -1.314 -13.935 1.00 83.38 87 GLN A N 1
ATOM 665 C CA . GLN A 1 87 ? 2.737 -0.342 -13.957 1.00 83.38 87 GLN A CA 1
ATOM 666 C C . GLN A 1 87 ? 3.874 -0.777 -14.889 1.00 83.38 87 GLN A C 1
ATOM 668 O O . GLN A 1 87 ? 4.148 -1.967 -15.053 1.00 83.38 87 GLN A O 1
ATOM 673 N N . THR A 1 88 ? 4.575 0.198 -15.471 1.00 78.38 88 THR A N 1
ATOM 674 C CA . THR A 1 88 ? 5.779 -0.034 -16.286 1.00 78.38 88 THR A CA 1
ATOM 675 C C . THR A 1 88 ? 7.060 0.146 -15.468 1.00 78.38 88 THR A C 1
ATOM 677 O O . THR A 1 88 ? 7.054 0.748 -14.391 1.00 78.38 88 THR A O 1
ATOM 680 N N . MET A 1 89 ? 8.192 -0.345 -15.984 1.00 74.00 89 MET A N 1
ATOM 681 C CA . MET A 1 89 ? 9.496 -0.179 -15.328 1.00 74.00 89 MET A CA 1
ATOM 682 C C . MET A 1 89 ? 9.856 1.306 -15.153 1.00 74.00 89 MET A C 1
ATOM 684 O O . MET A 1 89 ? 10.385 1.707 -14.116 1.00 74.00 89 MET A O 1
ATOM 688 N N . GLU A 1 90 ? 9.557 2.133 -16.151 1.00 74.81 90 GLU A N 1
ATOM 689 C CA . GLU A 1 90 ? 9.838 3.570 -16.163 1.00 74.81 90 GLU A CA 1
ATOM 690 C C . GLU A 1 90 ? 8.994 4.310 -15.113 1.00 74.81 90 GLU A C 1
ATOM 692 O O . GLU A 1 90 ? 9.512 5.151 -14.373 1.00 74.81 90 GLU A O 1
ATOM 697 N N . ALA A 1 91 ? 7.718 3.931 -14.976 1.00 76.19 91 ALA A N 1
ATOM 698 C CA . ALA A 1 91 ? 6.837 4.464 -13.940 1.00 76.19 91 ALA A CA 1
ATOM 699 C C . ALA A 1 91 ? 7.315 4.071 -12.530 1.00 76.19 91 ALA A C 1
ATOM 701 O O . ALA A 1 91 ? 7.344 4.898 -11.628 1.00 76.19 91 ALA A O 1
ATOM 702 N N . LEU A 1 92 ? 7.775 2.832 -12.336 1.00 75.56 92 LEU A N 1
ATOM 703 C CA . LEU A 1 92 ? 8.230 2.354 -11.024 1.00 75.56 92 LEU A CA 1
ATOM 704 C C . LEU A 1 92 ? 9.635 2.843 -10.629 1.00 75.56 92 LEU A C 1
ATOM 706 O O . LEU A 1 92 ? 9.978 2.853 -9.443 1.00 75.56 92 LEU A O 1
ATOM 710 N N . SER A 1 93 ? 10.475 3.210 -11.599 1.00 75.75 93 SER A N 1
ATOM 711 C CA . SER A 1 93 ? 11.870 3.606 -11.351 1.00 75.75 93 SER A CA 1
ATOM 712 C C . SER A 1 93 ? 12.052 5.105 -11.118 1.00 75.75 93 SER A C 1
ATOM 714 O O . SER A 1 93 ? 12.948 5.486 -10.358 1.00 75.75 93 SER A O 1
ATOM 716 N N . SER A 1 94 ? 11.200 5.946 -11.709 1.00 82.00 94 SER A N 1
ATOM 717 C CA . SER A 1 94 ? 11.254 7.400 -11.535 1.00 82.00 94 SER A CA 1
ATOM 718 C C . SER A 1 94 ? 10.731 7.845 -10.162 1.00 82.00 94 SER A C 1
ATOM 720 O O . SER A 1 94 ? 9.908 7.178 -9.536 1.00 82.00 94 SER A O 1
ATOM 722 N N . LEU A 1 95 ? 11.220 8.988 -9.667 1.00 82.19 95 LEU A N 1
ATOM 723 C CA . LEU A 1 95 ? 10.707 9.587 -8.430 1.00 82.19 95 LEU A CA 1
ATOM 724 C C . LEU A 1 95 ? 9.244 10.019 -8.594 1.00 82.19 95 LEU A C 1
ATOM 726 O O . LEU A 1 95 ? 8.423 9.763 -7.722 1.00 82.19 95 LEU A O 1
ATOM 730 N N . GLU A 1 96 ? 8.926 10.622 -9.735 1.00 80.94 96 GLU A N 1
ATOM 731 C CA . GLU A 1 96 ? 7.582 11.082 -10.074 1.00 80.94 96 GLU A CA 1
ATOM 732 C C . GLU A 1 96 ? 6.572 9.931 -10.090 1.00 80.94 96 GLU A C 1
ATOM 734 O O . GLU A 1 96 ? 5.540 10.008 -9.427 1.00 80.94 96 GLU A O 1
ATOM 739 N N . GLY A 1 97 ? 6.898 8.815 -10.748 1.00 77.38 97 GLY A N 1
ATOM 740 C CA . GLY A 1 97 ? 5.999 7.666 -10.783 1.00 77.38 97 GLY A CA 1
ATOM 741 C C . GLY A 1 97 ? 5.839 6.970 -9.425 1.00 77.38 97 GLY A C 1
ATOM 742 O O . GLY A 1 97 ? 4.773 6.431 -9.142 1.00 77.38 97 GLY A O 1
ATOM 743 N N . LYS A 1 98 ? 6.826 7.060 -8.522 1.00 79.25 98 LYS A N 1
ATOM 744 C CA . LYS A 1 98 ? 6.662 6.617 -7.124 1.00 79.25 98 LYS A CA 1
ATOM 745 C C . LYS A 1 98 ? 5.718 7.512 -6.327 1.00 79.25 98 LYS A C 1
ATOM 747 O O . LYS A 1 98 ? 4.974 6.998 -5.498 1.00 79.25 98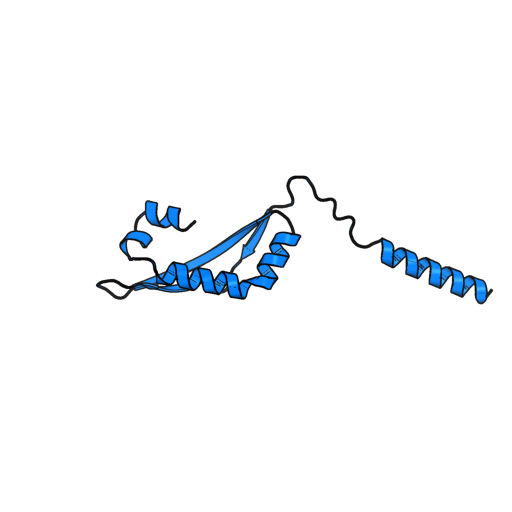 LYS A O 1
ATOM 752 N N . GLU A 1 99 ? 5.736 8.821 -6.563 1.00 81.31 99 GLU A N 1
ATOM 753 C CA . GLU A 1 99 ? 4.796 9.744 -5.917 1.00 81.31 99 GLU A CA 1
ATOM 754 C C . GLU A 1 99 ? 3.373 9.587 -6.471 1.00 81.31 99 GLU A C 1
ATOM 756 O O . GLU A 1 99 ? 2.425 9.679 -5.703 1.00 81.31 99 GLU A O 1
ATOM 761 N N . MET A 1 100 ? 3.203 9.251 -7.755 1.00 77.12 100 MET A N 1
ATOM 762 C CA . MET A 1 100 ? 1.883 8.931 -8.326 1.00 77.12 100 MET A CA 1
ATOM 763 C C . MET A 1 100 ? 1.235 7.666 -7.738 1.00 77.12 100 MET A C 1
ATOM 765 O O . MET A 1 100 ? 0.030 7.475 -7.884 1.00 77.12 100 MET A O 1
ATOM 769 N N . LEU A 1 101 ? 2.028 6.784 -7.123 1.00 75.06 101 LEU A N 1
ATOM 770 C CA . LEU A 1 101 ? 1.561 5.537 -6.510 1.00 75.06 101 LEU A CA 1
ATOM 771 C C . LEU A 1 101 ? 1.236 5.661 -5.015 1.00 75.06 101 LEU A C 1
ATOM 773 O O . LEU A 1 101 ? 0.713 4.700 -4.445 1.00 75.06 101 LEU A O 1
ATOM 777 N N . LYS A 1 102 ? 1.583 6.785 -4.380 1.00 74.38 102 LYS A N 1
ATOM 778 C CA . LYS A 1 102 ? 1.214 7.085 -2.990 1.00 74.38 102 LYS A CA 1
ATOM 779 C C . LYS A 1 102 ? -0.240 7.528 -2.880 1.00 74.38 102 LYS A C 1
ATOM 781 O O . LYS A 1 102 ? -0.846 7.174 -1.844 1.00 74.38 102 LYS A O 1
#

Sequence (102 aa):
MKLITHMVLLMSALFIVTAQAEETASPGGDVVYVELKPAFVTNYQARKMGYLKADVTLKVKGGQTAEAVDRHKPAIRHHLVMLFSSQTMEALSSLEGKEMLK

Secondary structure (DSSP, 8-state):
-HHHHHHHHHHHHHHHHTTS------SSPPEEEEE-PSPEEEEE-SSS-EEEEE--EEEEESHHHHHHHHHTHHHHHHHHHHHHHT--HHHHHSHHHHHHT-

Foldseek 3Di:
DVVVVVVVVVVVVVVVVVPPDPPPPDPFADWDKAWLPDWAWEWEDDPDTDIDTDTDIDTDTHPVVNVVCVVCSVVVVVVVNVVRRHDHPVLVVDPVSVVVSD

pLDDT: mean 79.82, std 15.12, range [43.06, 97.5]

Radius of gyration: 24.32 Å; chains: 1; bounding box: 53×29×72 Å